Protein AF-A0A7D5RMB2-F1 (afdb_monomer)

Mean predicted aligned error: 13.64 Å

Solvent-accessible surface area (backbone atoms only — not comparable to full-atom values): 4562 Å² total; per-residue (Å²): 112,69,66,59,56,51,54,58,58,59,54,54,54,54,57,56,52,50,52,54,49,52,54,49,52,53,51,51,52,53,49,52,53,50,54,53,50,51,52,51,53,51,50,53,52,48,53,57,38,71,74,40,50,68,60,48,36,40,74,76,65,63,58,66,58,100,91,51,88,85,82,82,82,80,82,130

Foldseek 3Di:
DVVVVVVVVVVVVVVVVVVVVVVVVVVVVVVVVVVVVVVVVVVVVVVVCVVCVPVCCCPPVVDDDPPDDDDDDDDD

pLDDT: mean 75.42, std 12.58, range [52.47, 95.19]

Structure (mmCIF, N/CA/C/O backbone):
data_AF-A0A7D5RMB2-F1
#
_entry.id   AF-A0A7D5RMB2-F1
#
loop_
_atom_site.group_PDB
_atom_site.id
_atom_site.type_symbol
_atom_site.label_atom_id
_atom_site.label_alt_id
_atom_site.label_comp_id
_atom_site.label_asym_id
_atom_site.label_entity_id
_atom_site.label_seq_id
_atom_site.pdbx_PDB_ins_code
_atom_site.Cartn_x
_atom_site.Cartn_y
_atom_site.Cartn_z
_atom_site.occupancy
_atom_site.B_iso_or_equiv
_atom_site.auth_seq_id
_atom_site.auth_comp_id
_atom_site.auth_asym_id
_atom_site.auth_atom_id
_atom_site.pdbx_PDB_model_num
ATOM 1 N N . MET A 1 1 ? 22.036 -2.021 -45.029 1.00 69.62 1 MET A N 1
ATOM 2 C CA . MET A 1 1 ? 22.800 -2.329 -43.794 1.00 69.62 1 MET A CA 1
ATOM 3 C C . MET A 1 1 ? 22.402 -1.422 -42.626 1.00 69.62 1 MET A C 1
ATOM 5 O O . MET A 1 1 ? 21.899 -1.941 -41.643 1.00 69.62 1 MET A O 1
ATOM 9 N N . ILE A 1 2 ? 22.506 -0.091 -42.738 1.00 78.12 2 ILE A N 1
ATOM 10 C CA . ILE A 1 2 ? 22.132 0.873 -41.672 1.00 78.12 2 ILE A CA 1
ATOM 11 C C . ILE A 1 2 ? 20.675 0.763 -41.174 1.00 78.12 2 ILE A C 1
ATOM 13 O O . ILE A 1 2 ? 20.427 0.891 -39.979 1.00 78.12 2 ILE A O 1
ATOM 17 N N . VAL A 1 3 ? 19.723 0.442 -42.056 1.00 80.69 3 VAL A N 1
ATOM 18 C CA . VAL A 1 3 ? 18.300 0.282 -41.689 1.00 80.69 3 VAL A CA 1
ATOM 19 C C . VAL A 1 3 ? 18.075 -0.909 -40.747 1.00 80.69 3 VAL A C 1
ATOM 21 O O . VAL A 1 3 ? 17.272 -0.824 -39.826 1.00 80.69 3 VAL A O 1
ATOM 24 N N . PHE A 1 4 ? 18.833 -1.998 -40.909 1.00 78.25 4 PHE A N 1
ATOM 25 C CA . PHE A 1 4 ? 18.729 -3.173 -40.036 1.00 78.25 4 PHE A CA 1
ATOM 26 C C . PHE A 1 4 ? 19.290 -2.908 -38.636 1.00 78.25 4 PHE A C 1
ATOM 28 O O . PHE A 1 4 ? 18.729 -3.387 -37.656 1.00 78.25 4 PHE A O 1
ATOM 35 N N . VAL A 1 5 ? 20.347 -2.094 -38.531 1.00 78.00 5 VAL A N 1
ATOM 36 C CA . VAL A 1 5 ? 20.896 -1.655 -37.238 1.00 78.00 5 VAL A CA 1
ATOM 37 C C . VAL A 1 5 ? 19.886 -0.772 -36.502 1.00 78.00 5 VAL A C 1
ATOM 39 O O . VAL A 1 5 ? 19.669 -0.959 -35.308 1.00 78.00 5 VAL A O 1
ATOM 42 N N . TRP A 1 6 ? 19.210 0.133 -37.214 1.00 76.50 6 TRP A N 1
ATOM 43 C CA . TRP A 1 6 ? 18.143 0.959 -36.643 1.00 76.50 6 TRP A CA 1
ATOM 44 C C . TRP A 1 6 ? 16.932 0.135 -36.191 1.00 76.50 6 TRP A C 1
ATOM 46 O O . TRP A 1 6 ? 16.463 0.323 -35.072 1.00 76.50 6 TRP A O 1
ATOM 56 N N . MET A 1 7 ? 16.470 -0.823 -37.001 1.00 73.25 7 MET A N 1
ATOM 57 C CA . MET A 1 7 ? 15.374 -1.722 -36.611 1.00 73.25 7 MET A CA 1
ATOM 58 C C . MET A 1 7 ? 15.735 -2.578 -35.387 1.00 73.25 7 MET A C 1
ATOM 60 O O . MET A 1 7 ? 14.921 -2.707 -34.477 1.00 73.25 7 MET A O 1
ATOM 64 N N . ALA A 1 8 ? 16.966 -3.095 -35.309 1.00 71.19 8 ALA A N 1
ATOM 65 C CA . ALA A 1 8 ? 17.426 -3.898 -34.173 1.00 71.19 8 ALA A CA 1
ATOM 66 C C . ALA A 1 8 ? 17.624 -3.075 -32.884 1.00 71.19 8 ALA A C 1
ATOM 68 O O . ALA A 1 8 ? 17.399 -3.578 -31.783 1.00 71.19 8 ALA A O 1
ATOM 69 N N . LEU A 1 9 ? 18.038 -1.807 -32.996 1.00 69.06 9 LEU A N 1
ATOM 70 C CA . LEU A 1 9 ? 18.152 -0.901 -31.848 1.00 69.06 9 LEU A CA 1
ATOM 71 C C . LEU A 1 9 ? 16.780 -0.456 -31.326 1.00 69.06 9 LEU A C 1
ATOM 73 O O . LEU A 1 9 ? 16.603 -0.361 -30.113 1.00 69.06 9 LEU A O 1
ATOM 77 N N . PHE A 1 10 ? 15.805 -0.236 -32.211 1.00 66.88 10 PHE A N 1
ATOM 78 C CA . PHE A 1 10 ? 14.450 0.158 -31.817 1.00 66.88 10 PHE A CA 1
ATOM 79 C C . PHE A 1 10 ? 13.674 -0.994 -31.143 1.00 66.88 10 PHE A C 1
ATOM 81 O O . PHE A 1 10 ? 12.884 -0.751 -30.230 1.00 66.88 10 PHE A O 1
ATOM 88 N N . ASP A 1 11 ? 13.950 -2.254 -31.507 1.00 66.06 11 ASP A N 1
ATOM 89 C CA . ASP A 1 11 ? 13.302 -3.439 -30.912 1.00 66.06 11 ASP A CA 1
ATOM 90 C C . ASP A 1 11 ? 13.715 -3.673 -29.440 1.00 66.06 11 ASP A C 1
ATOM 92 O O . ASP A 1 11 ? 12.905 -4.114 -28.623 1.00 66.06 11 ASP A O 1
ATOM 96 N N . LYS A 1 12 ? 14.933 -3.266 -29.036 1.00 63.97 12 LYS A N 1
ATOM 97 C CA . LYS A 1 12 ? 15.397 -3.354 -27.631 1.00 63.97 12 LYS A CA 1
ATOM 98 C C . LYS A 1 12 ? 14.515 -2.578 -26.653 1.00 63.97 12 LYS A C 1
ATOM 100 O O . LYS A 1 12 ? 14.379 -2.980 -25.496 1.00 63.97 12 LYS A O 1
ATOM 105 N N . ASN A 1 13 ? 13.898 -1.487 -27.106 1.00 67.00 13 ASN A N 1
ATOM 106 C CA . ASN A 1 13 ? 13.046 -0.665 -26.253 1.00 67.00 13 ASN A CA 1
ATOM 107 C C . ASN A 1 13 ? 11.796 -1.439 -25.796 1.00 67.00 13 ASN A C 1
ATOM 109 O O . ASN A 1 13 ? 11.339 -1.272 -24.667 1.00 67.00 13 ASN A O 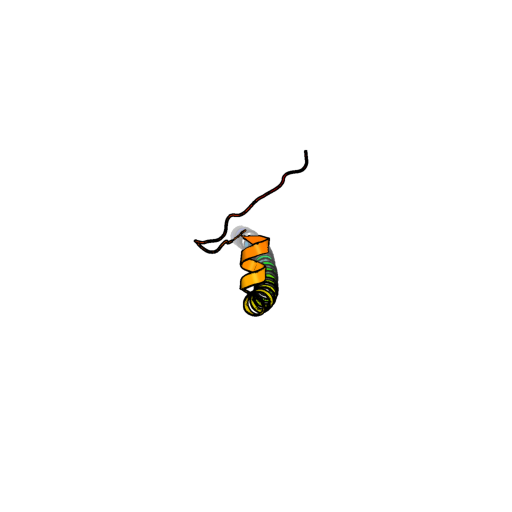1
ATOM 113 N N . ARG A 1 14 ? 11.298 -2.376 -26.618 1.00 73.31 14 ARG A N 1
ATOM 114 C CA . ARG A 1 14 ? 10.122 -3.196 -26.289 1.00 73.31 14 ARG A CA 1
ATOM 115 C C . ARG A 1 14 ? 10.363 -4.104 -25.088 1.00 73.31 14 ARG A C 1
ATOM 117 O O . ARG A 1 14 ? 9.449 -4.295 -24.293 1.00 73.31 14 ARG A O 1
ATOM 124 N N . TRP A 1 15 ? 11.574 -4.630 -24.912 1.00 75.25 15 TRP A N 1
ATOM 125 C CA . TRP A 1 15 ? 11.890 -5.501 -23.773 1.00 75.25 15 TRP A CA 1
ATOM 126 C C . TRP A 1 15 ? 11.924 -4.737 -22.450 1.00 75.25 15 TRP A C 1
ATOM 128 O O . TRP A 1 15 ? 11.371 -5.205 -21.454 1.00 75.25 15 TRP A O 1
ATOM 138 N N . ILE A 1 16 ? 12.505 -3.536 -22.448 1.00 82.50 16 ILE A N 1
ATOM 139 C CA . ILE A 1 16 ? 12.551 -2.669 -21.263 1.00 82.50 16 ILE A CA 1
ATOM 140 C C . ILE A 1 16 ? 11.134 -2.238 -20.872 1.00 82.50 16 ILE A C 1
ATOM 142 O O . ILE A 1 16 ? 10.753 -2.359 -19.706 1.00 82.50 16 ILE A O 1
ATOM 146 N N . THR A 1 17 ? 10.326 -1.805 -21.844 1.00 83.38 17 THR A N 1
ATOM 147 C CA . THR A 1 17 ? 8.932 -1.415 -21.603 1.00 83.38 17 THR A CA 1
ATOM 148 C C . THR A 1 17 ? 8.093 -2.590 -21.102 1.00 83.38 17 THR A C 1
ATOM 150 O O . THR A 1 17 ? 7.330 -2.433 -20.151 1.00 83.38 17 THR A O 1
ATOM 153 N N . GLN A 1 18 ? 8.268 -3.789 -21.666 1.00 84.12 18 GLN A N 1
ATOM 154 C CA . GLN A 1 18 ? 7.532 -4.977 -21.231 1.00 84.12 18 GLN A CA 1
ATOM 155 C C . GLN A 1 18 ? 7.887 -5.382 -19.793 1.00 84.12 18 GLN A C 1
ATOM 157 O O . GLN A 1 18 ? 7.005 -5.759 -19.020 1.00 84.12 18 GLN A O 1
ATOM 162 N N . TRP A 1 19 ? 9.159 -5.263 -19.404 1.00 87.00 19 TRP A N 1
ATOM 163 C CA . TRP A 1 19 ? 9.592 -5.523 -18.031 1.00 87.00 19 TRP A CA 1
ATOM 164 C C . TRP A 1 19 ? 9.017 -4.502 -17.038 1.00 87.00 19 TRP A C 1
ATOM 166 O O . TRP A 1 19 ? 8.504 -4.871 -15.979 1.00 87.00 19 TRP A O 1
ATOM 176 N N . GLN A 1 20 ? 9.028 -3.215 -17.396 1.00 88.00 20 GLN A N 1
ATOM 177 C CA . GLN A 1 20 ? 8.403 -2.160 -16.593 1.00 88.00 20 GLN A CA 1
ATOM 178 C C . GLN A 1 20 ? 6.889 -2.364 -16.448 1.00 88.00 20 GLN A C 1
ATOM 180 O O . GLN A 1 20 ? 6.339 -2.156 -15.362 1.00 88.00 20 GLN A O 1
ATOM 185 N N . LEU A 1 21 ? 6.222 -2.818 -17.512 1.00 89.56 21 LEU A N 1
ATOM 186 C CA . LEU A 1 21 ? 4.794 -3.113 -17.496 1.00 89.56 21 LEU A CA 1
ATOM 187 C C . LEU A 1 21 ? 4.478 -4.283 -16.557 1.00 89.56 21 LEU A C 1
ATOM 189 O O . LEU A 1 21 ? 3.601 -4.157 -15.707 1.00 89.56 21 LEU A O 1
ATOM 193 N N . GLN A 1 22 ? 5.240 -5.380 -16.627 1.00 92.00 22 GLN A N 1
ATOM 194 C CA . GLN A 1 22 ? 5.082 -6.519 -15.711 1.00 92.00 22 GLN A CA 1
ATOM 195 C C . GLN A 1 22 ? 5.294 -6.114 -14.249 1.00 92.00 22 GLN A C 1
ATOM 197 O O . GLN A 1 22 ? 4.505 -6.483 -13.378 1.00 92.00 22 GLN A O 1
ATOM 202 N N . ARG A 1 23 ? 6.315 -5.296 -13.967 1.00 93.56 23 ARG A N 1
ATOM 203 C CA . ARG A 1 23 ? 6.561 -4.781 -12.612 1.00 93.56 23 ARG A CA 1
ATOM 204 C C . ARG A 1 23 ? 5.405 -3.916 -12.112 1.00 93.56 23 ARG A C 1
ATOM 206 O O . ARG A 1 23 ? 5.039 -3.991 -10.940 1.00 93.56 23 ARG A O 1
ATOM 213 N N . THR A 1 24 ? 4.835 -3.106 -12.998 1.00 93.19 24 THR A N 1
ATOM 214 C CA . THR A 1 24 ? 3.675 -2.259 -12.706 1.00 93.19 24 THR A CA 1
ATOM 215 C C . THR A 1 24 ? 2.432 -3.099 -12.413 1.00 93.19 24 THR A C 1
ATOM 217 O O . THR A 1 24 ? 1.763 -2.855 -11.412 1.00 93.19 24 THR A O 1
ATOM 220 N N . ILE A 1 25 ? 2.171 -4.140 -13.209 1.00 94.50 25 ILE A N 1
ATOM 221 C CA . ILE A 1 25 ? 1.074 -5.091 -12.973 1.00 94.50 25 ILE A CA 1
ATOM 222 C C . ILE A 1 25 ? 1.227 -5.752 -11.601 1.00 94.50 25 ILE A C 1
ATOM 224 O O . ILE A 1 25 ? 0.303 -5.696 -10.792 1.00 94.50 25 ILE A O 1
ATOM 228 N N . TYR A 1 26 ? 2.413 -6.284 -11.291 1.00 95.12 26 TYR A N 1
ATOM 229 C CA . TYR A 1 26 ? 2.676 -6.911 -9.994 1.00 95.12 26 TYR A CA 1
ATOM 230 C C . TYR A 1 26 ? 2.478 -5.938 -8.821 1.00 95.12 26 TYR A C 1
ATOM 232 O O . TYR A 1 26 ? 1.930 -6.301 -7.778 1.00 95.12 26 TYR A O 1
ATOM 240 N N . LYS A 1 27 ? 2.888 -4.673 -8.985 1.00 95.19 27 LYS A N 1
ATOM 241 C CA . LYS A 1 27 ? 2.664 -3.627 -7.979 1.00 95.19 27 LYS A CA 1
ATOM 242 C C . LYS A 1 27 ? 1.170 -3.411 -7.726 1.00 95.19 27 LYS A C 1
ATOM 244 O O . LYS A 1 27 ? 0.761 -3.417 -6.565 1.00 95.19 27 LYS A O 1
ATOM 249 N N . TYR A 1 28 ? 0.373 -3.252 -8.781 1.00 94.75 28 TYR A N 1
ATOM 250 C CA . TYR A 1 28 ? -1.071 -3.049 -8.651 1.00 94.75 28 TYR A CA 1
ATOM 251 C C . TYR A 1 28 ? -1.786 -4.269 -8.071 1.00 94.75 28 TYR A C 1
ATOM 253 O O . TYR A 1 28 ? -2.693 -4.122 -7.256 1.00 94.75 28 TYR A O 1
ATOM 261 N N . GLU A 1 29 ? -1.359 -5.478 -8.426 1.00 94.50 29 GLU A N 1
ATOM 262 C CA . GLU A 1 29 ? -1.922 -6.707 -7.872 1.00 94.50 29 GLU A CA 1
ATOM 263 C C . GLU A 1 29 ? -1.631 -6.844 -6.371 1.00 94.50 29 GLU A C 1
ATOM 265 O O . GLU A 1 29 ? -2.530 -7.142 -5.577 1.00 94.50 29 GLU A O 1
ATOM 270 N N . LYS A 1 30 ? -0.400 -6.530 -5.949 1.00 95.06 30 LYS A N 1
ATOM 271 C CA . LYS A 1 30 ? -0.026 -6.491 -4.530 1.00 95.06 30 LYS A CA 1
ATOM 272 C C . LYS A 1 30 ? -0.827 -5.442 -3.761 1.00 95.06 30 LYS A C 1
ATOM 274 O O . LYS A 1 30 ? -1.279 -5.707 -2.647 1.00 95.06 30 LYS A O 1
ATOM 279 N N . GLU A 1 31 ? -1.009 -4.262 -4.343 1.00 93.31 31 GLU A N 1
ATOM 280 C CA . GLU A 1 31 ? -1.793 -3.186 -3.741 1.00 93.31 31 GLU A CA 1
ATOM 281 C C . GLU A 1 31 ? -3.268 -3.570 -3.596 1.00 93.31 31 GLU A C 1
ATOM 283 O O . GLU A 1 31 ? -3.831 -3.434 -2.510 1.00 93.31 31 GLU A O 1
ATOM 288 N N . LYS A 1 32 ? -3.863 -4.161 -4.638 1.00 93.56 32 LYS A N 1
ATOM 289 C CA . LYS A 1 32 ? -5.222 -4.711 -4.599 1.00 93.56 32 LYS A CA 1
ATOM 290 C C . LYS A 1 32 ? -5.373 -5.766 -3.502 1.00 93.56 32 LYS A C 1
ATOM 292 O O . LYS A 1 32 ? -6.348 -5.741 -2.757 1.00 93.56 32 LYS A O 1
ATOM 297 N N . SER A 1 33 ? -4.407 -6.678 -3.378 1.00 93.50 33 SER A N 1
ATOM 298 C CA . SER A 1 33 ? -4.409 -7.706 -2.331 1.00 93.50 33 SER A CA 1
ATOM 299 C C . SER A 1 33 ? -4.365 -7.096 -0.926 1.00 93.50 33 SER A C 1
ATOM 301 O O . SER A 1 33 ? -5.131 -7.510 -0.057 1.00 93.50 33 SER A O 1
ATOM 303 N N . ARG A 1 34 ? -3.528 -6.071 -0.708 1.00 93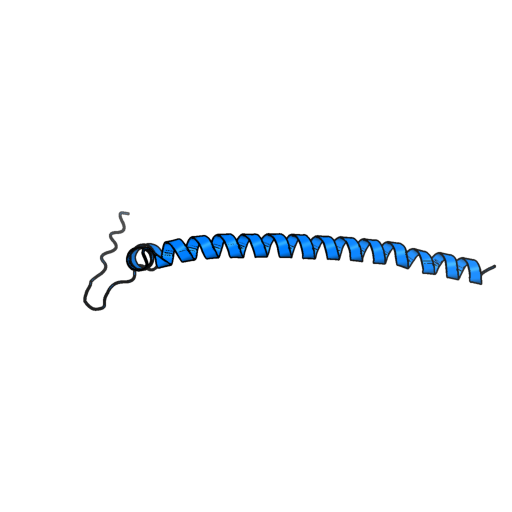.06 34 ARG A N 1
ATOM 304 C CA . ARG A 1 34 ? -3.463 -5.343 0.569 1.00 93.06 34 ARG A CA 1
ATOM 305 C C . ARG A 1 34 ? -4.794 -4.665 0.897 1.00 93.06 34 ARG A C 1
ATOM 307 O O . ARG A 1 34 ? -5.342 -4.924 1.957 1.00 93.06 34 ARG A O 1
ATOM 314 N N . LEU A 1 35 ? -5.344 -3.885 -0.035 1.00 92.75 35 LEU A N 1
ATOM 315 C CA . LEU A 1 35 ? -6.615 -3.182 0.170 1.00 92.75 35 LEU A CA 1
ATOM 316 C C . LEU A 1 35 ? -7.769 -4.148 0.461 1.00 92.75 35 LEU A C 1
ATOM 318 O O . LEU A 1 35 ? -8.589 -3.884 1.333 1.00 92.75 35 LEU A O 1
ATOM 322 N N . ASN A 1 36 ? -7.814 -5.297 -0.218 1.00 92.00 36 ASN A N 1
ATOM 323 C CA . ASN A 1 36 ? -8.815 -6.323 0.070 1.00 92.00 36 ASN A CA 1
ATOM 324 C C . ASN A 1 36 ? -8.683 -6.883 1.492 1.00 92.00 36 ASN A C 1
ATOM 326 O O . ASN A 1 36 ? -9.701 -7.088 2.151 1.00 92.00 36 ASN A O 1
ATOM 330 N N . LYS A 1 37 ? -7.457 -7.109 1.982 1.00 92.38 37 LYS A N 1
ATOM 331 C CA . LYS A 1 37 ? -7.227 -7.528 3.374 1.00 92.38 37 LYS A CA 1
ATOM 332 C C . LYS A 1 37 ? -7.665 -6.450 4.361 1.00 92.38 37 LYS A C 1
ATOM 334 O O . LYS A 1 37 ? -8.353 -6.769 5.325 1.00 92.38 37 LYS A O 1
ATOM 339 N N . ASP A 1 38 ? -7.334 -5.193 4.085 1.00 90.06 38 ASP A N 1
ATOM 340 C CA . ASP A 1 38 ? -7.721 -4.066 4.934 1.00 90.06 38 ASP A CA 1
ATOM 341 C C . ASP A 1 38 ? -9.251 -3.947 5.020 1.00 90.06 38 ASP A C 1
ATOM 343 O O . ASP A 1 38 ? -9.796 -3.814 6.110 1.00 90.06 38 ASP A O 1
ATOM 347 N N . ILE A 1 39 ? -9.967 -4.115 3.901 1.00 89.00 39 ILE A N 1
ATOM 348 C CA . ILE A 1 39 ? -11.439 -4.122 3.878 1.00 89.00 39 ILE A CA 1
ATOM 349 C C . ILE A 1 39 ? -12.014 -5.250 4.740 1.00 89.00 39 ILE A C 1
ATOM 351 O O . ILE A 1 39 ? -13.001 -5.028 5.441 1.00 89.00 39 ILE A O 1
ATOM 355 N N . VAL A 1 40 ? -11.447 -6.459 4.677 1.00 89.50 40 VAL A N 1
ATOM 356 C CA . VAL A 1 40 ? -11.908 -7.587 5.503 1.00 89.50 40 VAL A CA 1
ATOM 357 C C . VAL A 1 40 ? -11.689 -7.279 6.983 1.00 89.50 40 VAL A C 1
ATOM 359 O O . VAL A 1 40 ? -12.646 -7.351 7.751 1.00 89.50 40 VAL A O 1
ATOM 362 N N . ASN A 1 41 ? -10.492 -6.823 7.354 1.00 85.00 41 ASN A N 1
ATOM 363 C CA . ASN A 1 41 ? -10.170 -6.458 8.733 1.00 85.00 41 ASN A CA 1
ATOM 364 C C . ASN A 1 41 ? -11.077 -5.334 9.256 1.00 85.00 41 ASN A C 1
ATOM 366 O O . ASN A 1 41 ? -11.626 -5.438 10.348 1.00 85.00 41 ASN A O 1
ATOM 370 N N . THR A 1 42 ? -11.293 -4.272 8.474 1.00 81.69 42 THR A N 1
ATOM 371 C CA . THR A 1 42 ? -12.198 -3.178 8.855 1.00 81.69 42 THR A CA 1
ATOM 372 C C . THR A 1 42 ? -13.645 -3.651 8.963 1.00 81.69 42 THR A C 1
ATOM 374 O O . THR A 1 42 ? -14.378 -3.184 9.830 1.00 81.69 42 THR A O 1
ATOM 377 N N . LYS A 1 43 ? -14.090 -4.586 8.115 1.00 79.19 43 LYS A N 1
ATOM 378 C CA . LYS A 1 43 ? -15.437 -5.166 8.224 1.00 79.19 43 LYS A CA 1
ATOM 379 C C . LYS A 1 43 ? -15.605 -6.006 9.484 1.00 79.19 43 LYS A C 1
ATOM 381 O O . LYS A 1 43 ? -16.678 -5.948 10.075 1.00 79.19 43 LYS A O 1
ATOM 386 N N . GLU A 1 44 ? -14.595 -6.772 9.882 1.00 76.88 44 GLU A N 1
ATOM 387 C CA . GLU A 1 44 ? -14.619 -7.513 11.149 1.00 76.88 44 GLU A CA 1
ATOM 388 C C . GLU A 1 44 ? -14.652 -6.555 12.339 1.00 76.88 44 GLU A C 1
ATOM 390 O O . GLU A 1 44 ? -15.577 -6.629 13.142 1.00 76.88 44 GLU A O 1
ATOM 395 N N . GLN A 1 45 ? -13.770 -5.552 12.358 1.00 70.56 45 GLN A N 1
ATOM 396 C CA . GLN A 1 45 ? -13.790 -4.503 13.381 1.00 70.56 45 GLN A CA 1
ATOM 397 C C . GLN A 1 45 ? -15.143 -3.785 13.447 1.00 70.56 45 GLN A C 1
ATOM 399 O O . GLN A 1 45 ? -15.676 -3.578 14.529 1.00 70.56 45 GLN A O 1
ATOM 404 N N . ASN A 1 46 ? -15.746 -3.444 12.306 1.00 68.94 46 ASN A N 1
ATOM 405 C CA . ASN A 1 46 ? -17.065 -2.811 12.282 1.00 68.94 46 ASN A CA 1
ATOM 406 C C . ASN A 1 46 ? -18.175 -3.735 12.793 1.00 68.94 46 ASN A C 1
ATOM 408 O O . ASN A 1 46 ? -19.112 -3.249 13.418 1.00 68.94 46 ASN A O 1
ATOM 412 N N . LYS A 1 47 ? -18.106 -5.048 12.546 1.00 65.44 47 LYS A N 1
ATOM 413 C CA . LYS A 1 47 ? -19.078 -5.994 13.116 1.00 65.44 47 LYS A CA 1
ATOM 414 C C . LYS A 1 47 ? -18.977 -6.044 14.637 1.00 65.44 47 LYS A C 1
ATOM 416 O O . LYS A 1 47 ? -20.012 -6.061 15.298 1.00 65.44 47 LYS A O 1
ATOM 421 N N . ASP A 1 48 ? -17.762 -6.011 15.171 1.00 61.25 48 ASP A N 1
ATOM 422 C CA . ASP A 1 48 ? -17.534 -5.978 16.615 1.00 61.25 48 ASP A CA 1
ATOM 423 C C . ASP A 1 48 ? -18.011 -4.650 17.226 1.00 61.25 48 ASP A C 1
ATOM 425 O O . ASP A 1 48 ? -18.669 -4.650 18.263 1.00 61.25 48 ASP A O 1
ATOM 429 N N . VAL A 1 49 ? -17.798 -3.526 16.529 1.00 62.12 49 VAL A N 1
ATOM 430 C CA . VAL A 1 49 ? -18.324 -2.206 16.922 1.00 62.12 49 VAL A CA 1
ATOM 431 C C . VAL A 1 49 ? -19.852 -2.175 16.919 1.00 62.12 49 VAL A C 1
ATOM 433 O O . VAL A 1 49 ? -20.446 -1.650 17.851 1.00 62.12 49 VAL A O 1
ATOM 436 N N . VAL A 1 50 ? -20.512 -2.736 15.899 1.00 61.19 50 VAL A N 1
ATOM 437 C CA . VAL A 1 50 ? -21.986 -2.759 15.810 1.00 61.19 50 VAL A CA 1
ATOM 438 C C . VAL A 1 50 ? -22.609 -3.625 16.906 1.00 61.19 50 VAL A C 1
ATOM 440 O O . VAL A 1 50 ? -23.738 -3.370 17.321 1.00 61.19 50 VAL A O 1
ATOM 443 N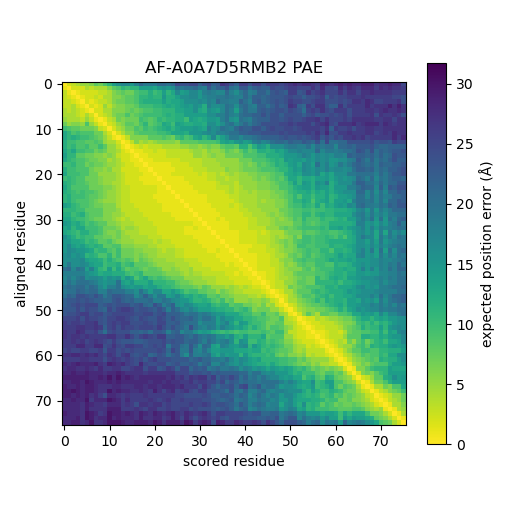 N . ARG A 1 51 ? -21.885 -4.635 17.396 1.00 62.38 51 ARG A N 1
ATOM 444 C CA . ARG A 1 51 ? -22.362 -5.506 18.472 1.00 62.38 51 ARG A CA 1
ATOM 445 C C . ARG A 1 51 ? -22.352 -4.816 19.841 1.00 62.38 51 ARG A C 1
ATOM 447 O O . ARG A 1 51 ? -23.244 -5.095 20.631 1.00 62.38 51 ARG A O 1
ATOM 454 N N . ASP A 1 52 ? -21.398 -3.915 20.083 1.00 65.06 52 ASP A N 1
ATOM 455 C CA . ASP A 1 52 ? -21.191 -3.215 21.362 1.00 65.06 52 ASP A CA 1
ATOM 456 C C . ASP A 1 52 ? -20.887 -1.714 21.146 1.00 65.06 52 ASP A C 1
ATOM 458 O O . ASP A 1 52 ? -19.861 -1.169 21.570 1.00 65.06 52 ASP A O 1
ATOM 462 N N . VAL A 1 53 ? -21.804 -1.020 20.463 1.00 65.00 53 VAL A N 1
ATOM 463 C CA . VAL A 1 53 ? -21.648 0.391 20.045 1.00 65.00 53 VAL A CA 1
ATOM 464 C C . VAL A 1 53 ? -21.383 1.321 21.233 1.00 65.00 53 VAL A C 1
ATOM 466 O O . VAL A 1 53 ? -20.561 2.234 21.143 1.00 65.00 53 VAL A O 1
ATOM 469 N N . GLU A 1 54 ? -22.046 1.075 22.364 1.00 64.75 54 GLU A N 1
ATOM 470 C CA . GLU A 1 54 ? -21.896 1.889 23.573 1.00 64.75 54 GLU A CA 1
ATOM 471 C C . GLU A 1 54 ? -20.509 1.723 24.208 1.00 64.75 54 GLU A C 1
ATOM 473 O O . GLU A 1 54 ? -19.859 2.711 24.553 1.00 64.75 54 GLU A O 1
ATOM 478 N N . LYS A 1 55 ? -20.009 0.485 24.293 1.00 65.12 55 LYS A N 1
ATOM 479 C CA . LYS A 1 55 ? -18.681 0.194 24.842 1.00 65.12 55 LYS A CA 1
ATOM 480 C C . LYS A 1 55 ? -17.577 0.803 23.976 1.00 65.12 55 LYS A C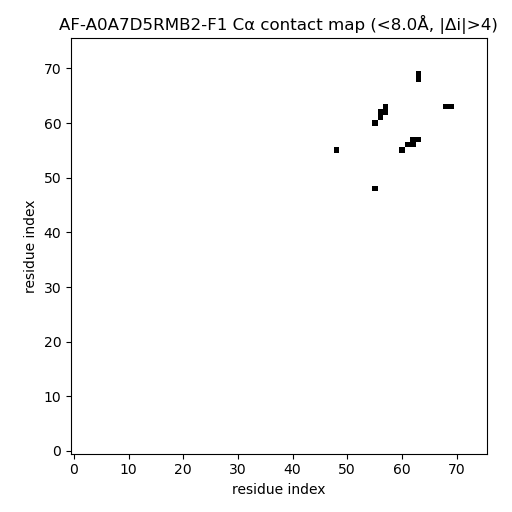 1
ATOM 482 O O . LYS A 1 55 ? -16.663 1.433 24.500 1.00 65.12 55 LYS A O 1
ATOM 487 N N . PHE A 1 56 ? -17.695 0.697 22.650 1.00 65.75 56 PHE A N 1
ATOM 488 C CA . PHE A 1 56 ? -16.724 1.281 21.722 1.00 65.75 56 PHE A CA 1
ATOM 489 C C . PHE A 1 56 ? -16.698 2.818 21.769 1.00 65.75 56 PHE A C 1
ATOM 491 O O . PHE A 1 56 ? -15.620 3.416 21.751 1.00 65.75 56 PHE A O 1
ATOM 498 N N . GLY A 1 57 ? -17.865 3.465 21.861 1.00 65.81 57 GLY A N 1
ATOM 499 C CA . GLY A 1 57 ? -17.961 4.919 22.021 1.00 65.81 57 GLY A CA 1
ATOM 500 C C . GLY A 1 57 ? -17.309 5.414 23.317 1.00 65.81 57 GLY A C 1
ATOM 501 O O . GLY A 1 57 ? -16.583 6.411 23.295 1.00 65.81 57 GLY A O 1
ATOM 502 N N . ARG A 1 58 ? -17.498 4.681 24.424 1.00 69.00 58 ARG A N 1
ATOM 503 C CA . ARG A 1 58 ? -16.921 5.010 25.737 1.00 69.00 58 ARG A CA 1
ATOM 504 C C . ARG A 1 58 ? -15.412 4.753 25.813 1.00 69.00 58 ARG A C 1
ATOM 506 O O . ARG A 1 58 ? -14.695 5.588 26.345 1.00 69.00 58 ARG A O 1
ATOM 513 N N . GLU A 1 59 ? -14.905 3.654 25.255 1.00 65.19 59 GLU A N 1
ATOM 514 C CA . GLU A 1 59 ? -13.477 3.301 25.353 1.00 65.19 59 GLU A CA 1
ATOM 515 C C . GLU A 1 59 ? -12.591 4.055 24.350 1.00 65.19 59 GLU A C 1
ATOM 517 O O . GLU A 1 59 ? -11.479 4.457 24.689 1.00 65.19 59 GLU A O 1
ATOM 522 N N . LYS A 1 60 ? -13.056 4.254 23.109 1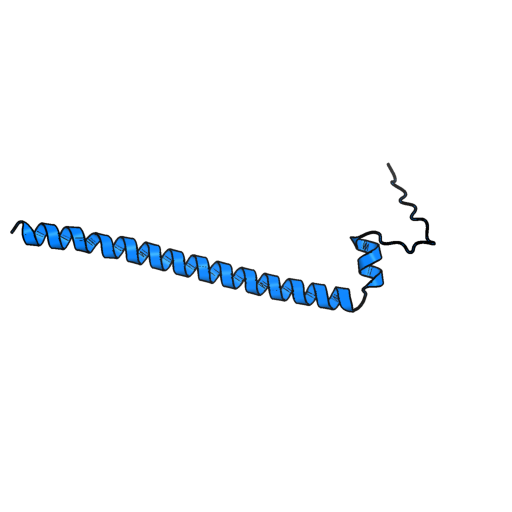.00 64.06 60 LYS A N 1
ATOM 523 C CA . LYS A 1 60 ? -12.222 4.837 22.043 1.00 64.06 60 LYS A CA 1
ATOM 524 C C . LYS A 1 60 ? -12.371 6.348 21.904 1.00 64.06 60 LYS A C 1
ATOM 526 O O . LYS A 1 60 ? -11.407 7.022 21.549 1.00 64.06 60 LYS A O 1
ATOM 531 N N . TYR A 1 61 ? -13.574 6.864 22.136 1.00 65.25 61 TYR A N 1
ATOM 532 C CA . TYR A 1 61 ? -13.900 8.277 21.926 1.00 65.25 61 TYR A CA 1
ATOM 533 C C . TYR A 1 61 ? -14.313 8.993 23.213 1.00 65.25 61 TYR A C 1
ATOM 535 O O . TYR A 1 61 ? -14.653 10.171 23.139 1.00 65.25 61 TYR A O 1
ATOM 543 N N . LEU A 1 62 ? -14.277 8.304 24.366 1.00 64.06 62 LEU A N 1
ATOM 544 C CA . LEU A 1 62 ? -14.679 8.841 25.672 1.00 64.06 62 L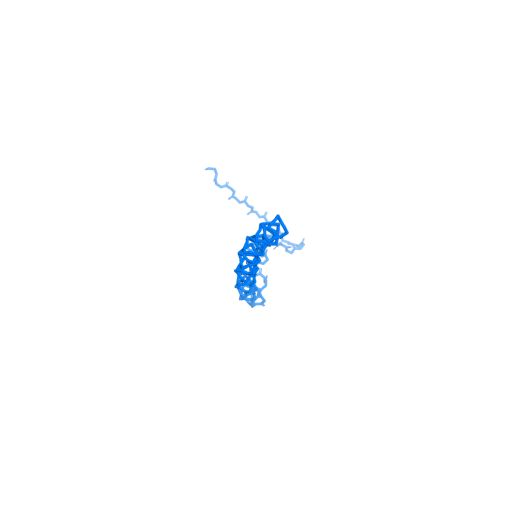EU A CA 1
ATOM 545 C C . LEU A 1 62 ? -16.051 9.534 25.614 1.00 64.06 62 LEU A 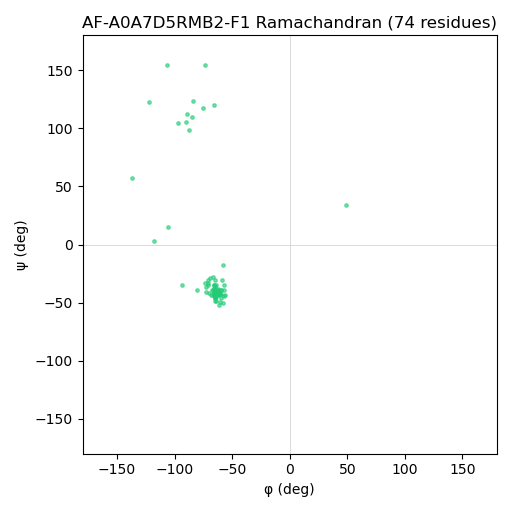C 1
ATOM 547 O O . LEU A 1 62 ? -16.278 10.541 26.280 1.00 64.06 62 LEU A O 1
ATOM 551 N N . MET A 1 63 ? -16.958 9.019 24.776 1.00 64.88 63 MET A N 1
ATOM 552 C CA . MET A 1 63 ? -18.275 9.619 24.584 1.00 64.88 63 MET A CA 1
ATOM 553 C C . MET A 1 63 ? -19.088 9.510 25.874 1.00 64.88 63 MET A C 1
ATOM 555 O O . MET A 1 63 ? -19.371 8.405 26.341 1.00 64.88 63 MET A O 1
ATOM 559 N N . THR A 1 64 ? -19.495 10.657 26.413 1.00 59.47 64 THR A N 1
ATOM 560 C CA . THR A 1 64 ? -20.449 10.763 27.519 1.00 59.47 64 THR A CA 1
ATOM 561 C C . THR A 1 64 ? -21.804 11.252 27.030 1.00 59.47 64 THR A C 1
ATOM 563 O O . THR A 1 64 ? -21.930 11.905 25.991 1.00 59.47 64 THR A O 1
ATOM 566 N N . LYS A 1 65 ? -22.854 10.897 27.770 1.00 61.91 65 LYS A N 1
ATOM 567 C CA . LYS A 1 65 ? -24.183 11.484 27.582 1.00 61.91 65 LYS A CA 1
ATOM 568 C C . LYS A 1 65 ? -24.166 12.914 28.137 1.00 61.91 65 LYS A C 1
ATOM 570 O O . LYS A 1 65 ? -23.398 13.196 29.046 1.00 61.91 65 LYS A O 1
ATOM 575 N N . ASN A 1 66 ? -25.034 13.794 27.635 1.00 59.94 66 ASN A N 1
ATOM 576 C CA . ASN A 1 66 ? -25.069 15.210 28.048 1.00 59.94 66 ASN A CA 1
ATOM 577 C C . ASN A 1 66 ? -25.283 15.434 29.565 1.00 59.94 66 ASN A C 1
ATOM 579 O O . ASN A 1 66 ? -24.996 16.525 30.038 1.00 59.94 66 ASN A O 1
ATOM 583 N N . ASP A 1 67 ? -25.758 14.419 30.299 1.00 61.53 67 ASP A N 1
ATOM 584 C CA . ASP A 1 67 ? -25.978 14.434 31.756 1.00 61.53 67 ASP A CA 1
ATOM 585 C C . ASP A 1 67 ? -24.917 13.626 32.550 1.00 61.53 67 ASP A C 1
ATOM 587 O O . ASP A 1 67 ? -25.148 13.278 33.706 1.00 61.53 67 ASP A O 1
ATOM 591 N N . GLU A 1 68 ? -23.772 13.266 31.953 1.00 60.25 68 GLU A N 1
ATOM 592 C CA . GLU A 1 68 ? -22.694 12.515 32.626 1.00 60.25 68 GLU A CA 1
ATOM 593 C C . GLU A 1 68 ? -21.353 13.275 32.595 1.00 60.25 68 GLU A C 1
ATOM 595 O O . GLU A 1 68 ? -20.807 13.550 31.524 1.00 60.25 68 GLU A O 1
ATOM 600 N N . ASP A 1 69 ? -20.783 13.542 33.777 1.00 61.59 69 ASP A N 1
ATOM 601 C CA . ASP A 1 69 ? -19.458 14.155 33.946 1.00 61.59 69 ASP A CA 1
ATOM 602 C C . ASP A 1 69 ? -18.334 13.101 33.872 1.00 61.59 69 ASP A C 1
ATOM 604 O O . ASP A 1 69 ? -18.303 12.136 34.643 1.00 61.59 69 ASP A O 1
ATOM 608 N N . LEU A 1 70 ? -17.380 13.286 32.949 1.00 64.06 70 LEU A N 1
ATOM 609 C CA . LEU A 1 70 ? -16.221 12.401 32.774 1.00 64.06 70 LEU A CA 1
ATOM 610 C C . LEU A 1 70 ? -15.047 12.850 33.665 1.00 64.06 70 LEU A C 1
ATOM 612 O O . LEU A 1 70 ? -14.413 13.869 33.395 1.00 64.06 70 LEU A O 1
ATOM 616 N N . PHE A 1 71 ? -14.692 12.057 34.678 1.00 64.44 71 PHE A N 1
ATOM 617 C CA . PHE A 1 71 ? -13.501 12.296 35.504 1.00 64.44 71 PHE A CA 1
ATOM 618 C C . PHE A 1 71 ? -12.321 11.444 35.015 1.00 64.44 71 PHE A C 1
ATOM 620 O O . PHE A 1 71 ? -12.268 10.241 35.266 1.00 64.44 71 PHE A O 1
ATOM 627 N N . ILE A 1 72 ? -11.355 12.061 34.326 1.00 63.88 72 ILE A N 1
ATOM 628 C CA . ILE A 1 72 ? -10.083 11.413 33.968 1.00 63.88 72 ILE A CA 1
ATOM 629 C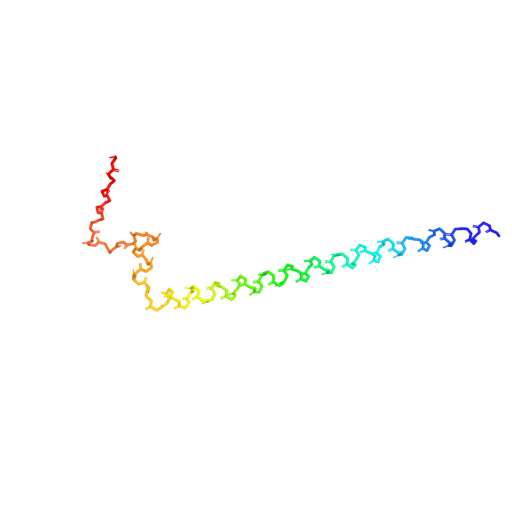 C . ILE A 1 72 ? -9.085 11.678 35.097 1.00 63.88 72 ILE A C 1
ATOM 631 O O . ILE A 1 72 ? -8.567 12.785 35.230 1.00 63.88 72 ILE A O 1
ATOM 635 N N . ILE A 1 73 ? -8.814 10.663 35.917 1.00 70.88 73 ILE A N 1
ATOM 636 C CA . ILE A 1 73 ? -7.776 10.732 36.950 1.00 70.88 73 ILE A CA 1
ATOM 637 C C . ILE A 1 73 ? -6.461 10.297 36.304 1.00 70.88 73 ILE A C 1
ATOM 639 O O . ILE A 1 73 ? -6.206 9.106 36.131 1.00 70.88 73 ILE A O 1
ATOM 643 N N . ALA A 1 74 ? -5.640 11.269 35.913 1.00 59.22 74 ALA A N 1
ATOM 644 C CA . ALA A 1 74 ? -4.245 11.006 35.596 1.00 59.22 74 ALA A CA 1
ATOM 645 C C . ALA A 1 74 ? -3.493 10.808 36.919 1.00 59.22 74 ALA A C 1
ATOM 647 O O . ALA A 1 74 ? -3.467 11.704 37.760 1.00 59.22 74 ALA A O 1
ATOM 648 N N . VAL A 1 75 ? -2.932 9.619 37.117 1.00 64.94 75 VAL A N 1
ATOM 649 C CA . VAL A 1 75 ? -1.952 9.380 38.179 1.00 64.94 75 VAL A CA 1
ATOM 650 C C . VAL A 1 75 ? -0.603 9.795 37.593 1.00 64.94 75 VAL A C 1
ATOM 652 O O . VAL A 1 75 ? -0.147 9.154 36.646 1.00 64.94 75 VAL A O 1
ATOM 655 N N . GLU A 1 76 ? -0.041 10.907 38.077 1.00 52.47 76 GLU A N 1
ATOM 656 C CA . GLU A 1 76 ? 1.364 11.277 37.821 1.00 52.47 76 GLU A CA 1
ATOM 657 C C . GLU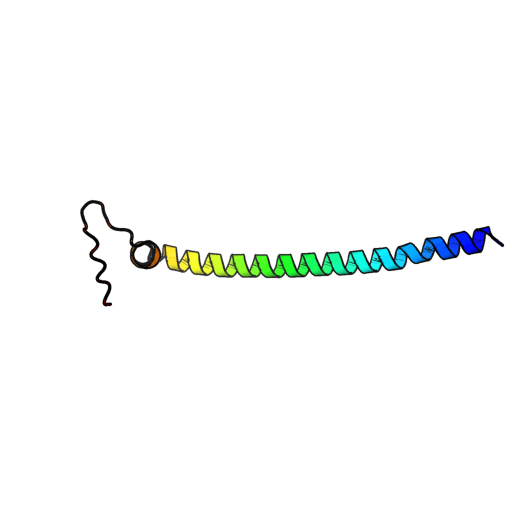 A 1 76 ? 2.331 10.258 38.435 1.00 52.47 76 GLU A C 1
ATOM 659 O O . GLU A 1 76 ? 2.066 9.790 39.570 1.00 52.47 76 GLU A O 1
#

Sequence (76 aa):
MIVFVWMALFDKNRWITQWQLQRTIYKYEKEKSRLNKDIVNTKEQNKDVVRDVEKFGREKYLMTKNDEDLFIIAVE

Radius of gyration: 28.63 Å; Cα contacts (8 Å, |Δi|>4): 8; chains: 1; bounding box: 49×23×82 Å

Secondary structure (DSSP, 8-state):
-HHHHHHHHHHHHHHHHHHHHHHHHHHHHHHHHHHHHHHHHHHHHHHHHHHSHHHHHHHHH----TT---------